Protein AF-A0A2E7L8L7-F1 (afdb_monomer)

Foldseek 3Di:
DWDWDWEQDPPPRDIDIDTHDDDPDQKDWDWDQDPPPRFIWTKIWGADPVRDIDIYTDTPDDDDDDPPDDPPPPDDD

Sequence (77 aa):
MSEDVVFLCDNCGEENLLAIRQSGDSIVEFWEDCPFCSATNLVHVERDEDDNSEVWCESSFRDGLHPLATVRNPTGN

Solvent-accessible surface area (backbone atoms only — not comparable to full-atom values): 5029 Å² total; per-residue (Å²): 109,73,46,82,45,61,36,53,40,70,82,80,67,50,80,43,83,42,78,44,68,70,60,97,58,54,63,50,76,48,80,45,67,39,92,86,76,68,49,44,27,43,35,41,38,38,48,49,99,86,73,50,74,50,56,46,48,47,60,56,78,92,69,97,59,81,76,90,66,70,88,79,76,92,78,91,128

Mean predicted aligned error: 9.32 Å

Structure (mmCIF, N/CA/C/O backbone):
data_AF-A0A2E7L8L7-F1
#
_entry.id   AF-A0A2E7L8L7-F1
#
loop_
_atom_site.group_PDB
_atom_site.id
_atom_site.type_symbol
_atom_site.label_atom_id
_atom_site.label_alt_id
_atom_site.label_comp_id
_atom_site.label_asym_id
_atom_site.label_entity_id
_atom_site.label_seq_id
_atom_site.pdbx_PDB_ins_code
_atom_site.Cartn_x
_atom_site.Cartn_y
_atom_site.Cartn_z
_atom_site.occupancy
_atom_site.B_iso_or_equiv
_atom_site.auth_seq_id
_atom_site.auth_comp_id
_atom_site.auth_asym_id
_atom_site.auth_atom_id
_atom_site.pdbx_PDB_model_num
ATOM 1 N N . MET A 1 1 ? 17.825 10.147 -6.093 1.00 69.31 1 MET A N 1
ATOM 2 C CA . MET A 1 1 ? 17.191 11.041 -5.097 1.00 69.31 1 MET A CA 1
ATOM 3 C C . MET A 1 1 ? 16.093 10.243 -4.389 1.00 69.31 1 MET A C 1
ATOM 5 O O . MET A 1 1 ? 15.940 9.070 -4.720 1.00 69.31 1 MET A O 1
ATOM 9 N N . SER A 1 2 ? 15.429 10.778 -3.364 1.00 78.69 2 SER A N 1
ATOM 10 C CA . SER A 1 2 ? 14.215 10.163 -2.800 1.00 78.69 2 SER A CA 1
ATOM 11 C C . SER A 1 2 ? 12.994 10.862 -3.378 1.00 78.69 2 SER A C 1
ATOM 13 O O . SER A 1 2 ? 13.051 12.068 -3.606 1.00 78.69 2 SER A O 1
ATOM 15 N N . GLU A 1 3 ? 11.938 10.104 -3.604 1.00 84.00 3 GLU A N 1
ATOM 16 C CA . GLU A 1 3 ? 10.671 10.557 -4.163 1.00 84.00 3 GLU A CA 1
ATOM 17 C C . GLU A 1 3 ? 9.578 10.292 -3.134 1.00 84.00 3 GLU A C 1
ATOM 19 O O . GLU A 1 3 ? 9.587 9.256 -2.464 1.00 84.00 3 GLU A O 1
ATOM 24 N N . ASP A 1 4 ? 8.694 11.262 -2.952 1.00 89.25 4 ASP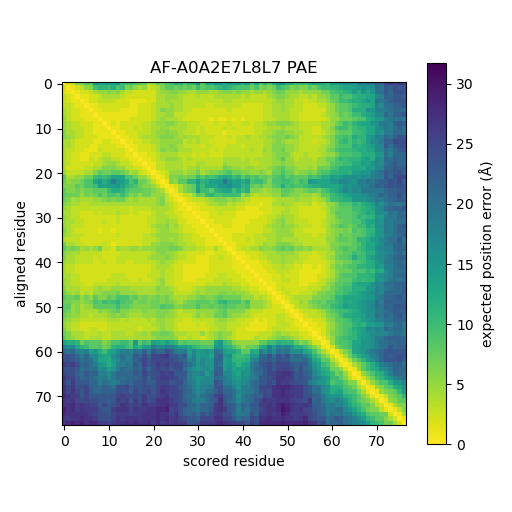 A N 1
ATOM 25 C CA . ASP A 1 4 ? 7.504 11.113 -2.132 1.00 89.25 4 ASP A CA 1
ATOM 26 C C . ASP A 1 4 ? 6.385 10.463 -2.945 1.00 89.25 4 ASP A C 1
ATOM 28 O O . ASP A 1 4 ? 6.040 10.906 -4.035 1.00 89.25 4 ASP A O 1
ATOM 32 N N . VAL A 1 5 ? 5.822 9.391 -2.397 1.00 87.94 5 VAL A N 1
ATOM 33 C CA . VAL A 1 5 ? 4.683 8.677 -2.969 1.00 87.94 5 VAL A CA 1
ATOM 34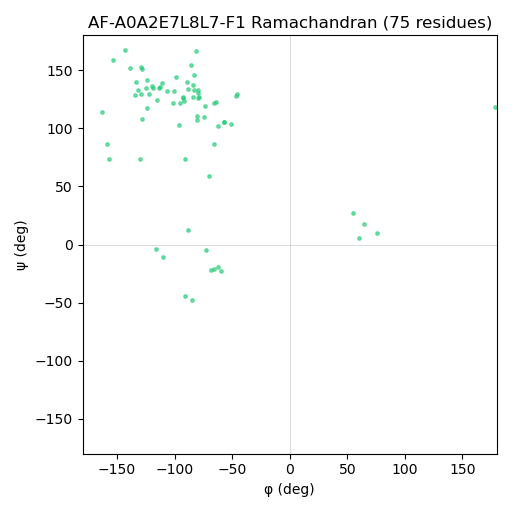 C C . VAL A 1 5 ? 3.608 8.485 -1.918 1.00 87.94 5 VAL A C 1
ATOM 36 O O . VAL A 1 5 ? 3.892 8.431 -0.719 1.00 87.94 5 VAL A O 1
ATOM 39 N N . VAL A 1 6 ? 2.363 8.379 -2.368 1.00 91.44 6 VAL A N 1
ATOM 40 C CA . VAL A 1 6 ? 1.210 8.153 -1.498 1.00 91.44 6 VAL A CA 1
ATOM 41 C C . VAL A 1 6 ? 0.560 6.836 -1.882 1.00 91.44 6 VAL A C 1
ATOM 43 O O . VAL A 1 6 ? 0.346 6.577 -3.063 1.00 91.44 6 VAL A O 1
ATOM 46 N N . PHE A 1 7 ? 0.226 6.021 -0.887 1.00 90.56 7 PHE A N 1
ATOM 47 C CA . PHE A 1 7 ? -0.589 4.827 -1.085 1.00 90.56 7 PHE A CA 1
ATOM 48 C C . PHE A 1 7 ? -1.768 4.811 -0.108 1.00 90.56 7 PHE A C 1
ATOM 50 O O . PHE A 1 7 ? -1.694 5.347 1.000 1.00 90.56 7 PHE A O 1
ATOM 57 N N . LEU A 1 8 ? -2.867 4.186 -0.524 1.00 93.06 8 LEU A N 1
ATOM 58 C CA . LEU A 1 8 ? -4.047 3.963 0.308 1.00 93.06 8 LEU A CA 1
ATOM 59 C C . LEU A 1 8 ? -3.929 2.607 0.989 1.00 93.06 8 LEU A C 1
ATOM 61 O O . LEU A 1 8 ? -3.815 1.600 0.300 1.00 93.06 8 LEU A O 1
ATOM 65 N N . CYS A 1 9 ? -3.991 2.560 2.319 1.00 90.56 9 CYS A N 1
ATOM 66 C CA . CYS A 1 9 ? -3.970 1.288 3.034 1.00 90.56 9 CYS A CA 1
ATOM 67 C C . CYS A 1 9 ? -5.232 0.476 2.716 1.00 90.56 9 CYS A C 1
ATOM 69 O O . CYS A 1 9 ? -6.342 0.904 3.027 1.00 90.56 9 CYS A O 1
ATOM 71 N N . ASP A 1 10 ? -5.058 -0.735 2.191 1.00 89.25 10 ASP A N 1
ATOM 72 C CA . ASP A 1 10 ? -6.162 -1.630 1.822 1.00 89.25 10 ASP A CA 1
ATOM 73 C C . ASP A 1 10 ? -6.987 -2.104 3.043 1.00 89.25 10 ASP A C 1
ATOM 75 O O . ASP A 1 10 ? -8.161 -2.447 2.928 1.00 89.25 10 ASP A O 1
ATOM 79 N N . ASN A 1 11 ? -6.417 -2.043 4.255 1.00 87.69 11 ASN A N 1
ATOM 80 C CA . ASN A 1 11 ? -7.114 -2.431 5.484 1.00 87.69 11 ASN A CA 1
ATOM 81 C C . ASN A 1 11 ? -7.973 -1.308 6.102 1.00 87.69 11 ASN A C 1
ATOM 83 O O . ASN A 1 11 ? -9.102 -1.565 6.515 1.00 87.69 11 ASN A O 1
ATOM 87 N N . CYS A 1 12 ? -7.445 -0.085 6.248 1.00 91.88 12 CYS A N 1
ATOM 88 C CA . CYS A 1 12 ? -8.169 1.010 6.919 1.00 91.88 12 CYS A CA 1
ATOM 89 C C . CYS A 1 12 ? -8.633 2.137 5.992 1.00 91.88 12 CYS A C 1
ATOM 91 O O . CYS A 1 12 ? -9.417 2.972 6.431 1.00 91.88 12 CYS A O 1
ATOM 93 N N . GLY A 1 13 ? -8.175 2.161 4.739 1.00 91.06 13 GLY A N 1
ATOM 94 C CA . GLY A 1 13 ? -8.518 3.187 3.755 1.00 91.06 13 GLY A CA 1
ATOM 95 C C . GLY A 1 13 ? -7.818 4.534 3.953 1.00 91.06 13 GLY A C 1
ATOM 96 O O . GLY A 1 13 ? -8.188 5.497 3.292 1.00 91.06 13 GLY A O 1
ATOM 97 N N . GLU A 1 14 ? -6.831 4.621 4.849 1.00 93.38 14 GLU A N 1
ATOM 98 C CA . GLU A 1 14 ? -6.087 5.863 5.104 1.00 93.38 14 GLU A CA 1
ATOM 99 C C . GLU A 1 14 ? -4.958 6.051 4.081 1.00 93.38 14 GLU A C 1
ATOM 101 O O . GLU A 1 14 ? -4.307 5.084 3.674 1.00 93.38 14 GLU A O 1
ATOM 106 N N . GLU A 1 15 ? -4.692 7.305 3.720 1.00 92.75 15 GLU A N 1
ATOM 107 C CA . GLU A 1 15 ? -3.571 7.707 2.866 1.00 92.75 15 GLU A CA 1
ATOM 108 C C . GLU A 1 15 ? -2.268 7.768 3.673 1.00 92.75 15 GLU A C 1
ATOM 110 O O . GLU A 1 15 ? -2.199 8.401 4.728 1.00 92.75 15 GLU A O 1
ATOM 115 N N . ASN A 1 16 ? -1.214 7.133 3.163 1.00 89.75 16 ASN A N 1
ATOM 116 C CA . ASN A 1 16 ? 0.098 7.092 3.801 1.00 89.75 16 ASN A CA 1
ATOM 117 C C . ASN A 1 16 ? 1.158 7.652 2.851 1.00 89.75 16 ASN A C 1
ATOM 119 O O . ASN A 1 16 ? 1.241 7.244 1.694 1.00 89.75 16 ASN A O 1
ATOM 123 N N . LEU A 1 17 ? 1.962 8.593 3.355 1.00 92.19 17 LEU A N 1
ATOM 124 C CA . LEU A 1 17 ? 3.062 9.221 2.625 1.00 92.19 17 LEU A CA 1
ATOM 125 C C . LEU A 1 17 ? 4.364 8.458 2.885 1.00 92.19 17 LEU A C 1
ATOM 127 O O . LEU A 1 17 ? 4.787 8.323 4.035 1.00 92.19 17 LEU A O 1
ATOM 131 N N . LEU A 1 18 ? 5.034 8.036 1.817 1.00 87.44 18 LEU A N 1
ATOM 132 C CA . LEU A 1 18 ? 6.295 7.310 1.861 1.00 87.44 18 LEU A CA 1
ATOM 133 C C . LEU A 1 18 ? 7.380 8.001 1.055 1.00 87.44 18 LEU A C 1
ATOM 135 O O . LEU A 1 18 ? 7.144 8.502 -0.036 1.00 87.44 18 LEU A O 1
ATOM 139 N N . ALA A 1 19 ? 8.599 7.971 1.587 1.00 87.69 19 ALA A N 1
ATOM 140 C CA . ALA A 1 19 ? 9.788 8.375 0.856 1.00 87.69 19 ALA A CA 1
ATOM 141 C C . ALA A 1 19 ? 10.452 7.131 0.263 1.00 87.69 19 ALA A C 1
ATOM 143 O O . ALA A 1 19 ? 11.142 6.388 0.967 1.00 87.69 19 ALA A O 1
ATOM 144 N N . ILE A 1 20 ? 10.264 6.911 -1.033 1.00 82.19 20 ILE A N 1
ATOM 145 C CA . ILE A 1 20 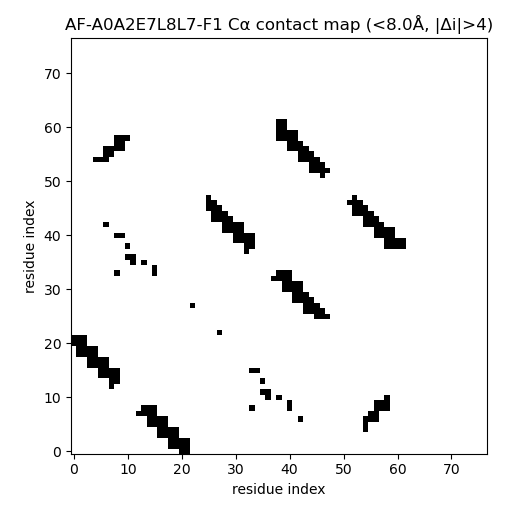? 10.917 5.823 -1.754 1.00 82.19 20 ILE A CA 1
ATOM 146 C C . ILE A 1 20 ? 12.254 6.299 -2.305 1.00 82.19 20 ILE A C 1
ATOM 148 O O . ILE A 1 20 ? 12.424 7.427 -2.774 1.00 82.19 20 ILE A O 1
ATOM 152 N N . ARG A 1 21 ? 13.264 5.436 -2.231 1.00 78.56 21 ARG A N 1
ATOM 153 C CA . ARG A 1 21 ? 14.523 5.699 -2.920 1.00 78.56 21 ARG A CA 1
ATOM 154 C C . ARG A 1 21 ? 14.327 5.327 -4.380 1.00 78.56 21 ARG A C 1
ATOM 156 O O . ARG A 1 21 ? 13.880 4.223 -4.657 1.00 78.56 21 ARG A O 1
ATOM 163 N N . GLN A 1 22 ? 14.742 6.205 -5.288 1.00 68.19 22 GLN A N 1
ATOM 164 C CA . GLN A 1 22 ? 14.849 5.848 -6.699 1.00 68.19 22 GLN A CA 1
ATOM 165 C C . GLN A 1 22 ? 15.790 4.639 -6.823 1.00 68.19 22 GLN A C 1
ATOM 167 O O . GLN A 1 22 ? 17.005 4.775 -6.628 1.00 68.19 22 GLN A O 1
ATOM 172 N N . SER A 1 23 ? 15.215 3.462 -7.068 1.00 67.19 23 SER A N 1
ATOM 173 C CA . SER A 1 23 ? 15.956 2.273 -7.481 1.00 67.19 23 SER A CA 1
ATOM 174 C C . SER A 1 23 ? 16.110 2.316 -9.000 1.00 67.19 23 SER A C 1
ATOM 176 O O . SER A 1 23 ? 15.329 2.972 -9.685 1.00 67.19 23 SER A O 1
ATOM 178 N N . GLY A 1 24 ? 17.147 1.671 -9.533 1.00 68.12 24 GLY A N 1
ATOM 179 C CA . GLY A 1 24 ? 17.319 1.549 -10.988 1.00 68.12 24 GLY A CA 1
ATOM 180 C C . GLY A 1 24 ? 16.335 0.565 -11.630 1.00 68.12 24 GLY A C 1
ATOM 181 O O . GLY A 1 24 ? 16.341 0.414 -12.847 1.00 68.12 24 GLY A O 1
ATOM 182 N N . ASP A 1 25 ? 15.536 -0.116 -10.812 1.00 75.94 25 ASP A N 1
ATOM 183 C CA . ASP A 1 25 ? 14.513 -1.068 -11.217 1.00 75.94 25 ASP A CA 1
ATOM 184 C C . ASP A 1 25 ? 13.210 -0.343 -11.571 1.00 75.94 25 ASP A C 1
ATOM 186 O O . ASP A 1 25 ? 12.779 0.558 -10.851 1.00 75.94 25 ASP A O 1
ATOM 190 N N . SER A 1 26 ? 12.570 -0.764 -12.664 1.00 80.44 26 SER A N 1
ATOM 191 C CA . SER A 1 26 ? 11.265 -0.242 -13.096 1.00 80.44 26 SER A CA 1
ATOM 192 C C . SER A 1 26 ? 10.126 -0.635 -12.158 1.00 80.44 26 SER A C 1
ATOM 194 O O . SER A 1 26 ? 9.091 0.016 -12.154 1.00 80.44 26 SER A O 1
ATOM 196 N N . ILE A 1 27 ? 10.303 -1.705 -11.380 1.00 83.31 27 ILE A N 1
ATOM 197 C CA . ILE A 1 27 ? 9.308 -2.215 -10.438 1.00 83.31 27 ILE A CA 1
ATOM 198 C C . ILE A 1 27 ? 10.021 -2.512 -9.124 1.00 83.31 27 ILE A C 1
ATOM 200 O O . ILE A 1 27 ? 11.040 -3.207 -9.103 1.00 83.31 27 ILE A O 1
ATOM 204 N N . VAL A 1 28 ? 9.484 -1.987 -8.027 1.00 87.94 28 VAL A N 1
ATOM 205 C CA . VAL A 1 28 ? 10.003 -2.188 -6.675 1.00 87.94 28 VAL A CA 1
ATOM 206 C C . VAL A 1 28 ? 8.854 -2.564 -5.753 1.00 87.94 28 VAL A C 1
ATOM 208 O O . VAL A 1 28 ? 7.820 -1.904 -5.727 1.00 87.94 28 VAL A O 1
ATOM 211 N N . GLU A 1 29 ? 9.061 -3.607 -4.956 1.00 89.81 29 GLU A N 1
ATOM 212 C CA . GLU A 1 29 ? 8.080 -4.102 -3.993 1.00 89.81 29 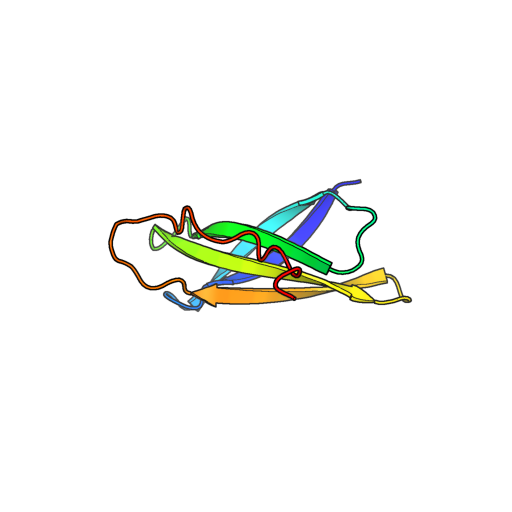GLU A CA 1
ATOM 213 C C . GLU A 1 29 ? 8.712 -4.141 -2.604 1.00 89.81 29 GLU A C 1
ATOM 215 O O . GLU A 1 29 ? 9.847 -4.601 -2.433 1.00 89.81 29 GLU A O 1
ATOM 220 N N . PHE A 1 30 ? 7.992 -3.656 -1.597 1.00 87.06 30 PHE A N 1
ATOM 221 C CA . PHE A 1 30 ? 8.458 -3.695 -0.215 1.00 87.06 30 PHE A CA 1
ATOM 222 C C . PHE A 1 30 ? 7.296 -3.705 0.775 1.00 87.06 30 PHE A C 1
ATOM 224 O O . PHE A 1 30 ? 6.176 -3.312 0.468 1.00 87.06 30 PHE A O 1
ATOM 231 N N . TRP A 1 31 ? 7.582 -4.165 1.989 1.00 90.12 31 TRP A N 1
ATOM 232 C CA . TRP A 1 31 ? 6.613 -4.186 3.078 1.00 90.12 31 TRP A CA 1
ATOM 233 C C . TRP A 1 31 ? 6.648 -2.875 3.855 1.00 90.12 31 TRP A C 1
ATOM 235 O O . TRP A 1 31 ? 7.726 -2.413 4.239 1.00 90.12 31 TRP A O 1
ATOM 245 N N . GLU A 1 32 ? 5.472 -2.319 4.125 1.00 88.44 32 GLU A N 1
ATOM 246 C CA . GLU A 1 32 ? 5.294 -1.153 4.986 1.00 88.44 32 GLU A CA 1
ATOM 247 C C . GLU A 1 32 ? 4.154 -1.383 5.983 1.00 88.44 32 GLU A C 1
ATOM 249 O O . GLU A 1 32 ? 3.130 -1.979 5.646 1.00 88.44 32 GLU A O 1
ATOM 254 N N . ASP A 1 33 ? 4.350 -0.936 7.224 1.00 89.62 33 ASP A N 1
ATOM 255 C CA . ASP A 1 33 ? 3.332 -0.985 8.270 1.00 89.62 33 ASP A CA 1
ATOM 256 C C . ASP A 1 33 ? 2.545 0.323 8.378 1.00 89.62 33 ASP A C 1
ATOM 258 O O . ASP A 1 33 ? 3.104 1.372 8.715 1.00 89.62 33 ASP A O 1
ATOM 262 N N . CYS A 1 34 ? 1.221 0.238 8.209 1.00 89.31 34 CYS A N 1
ATOM 263 C CA . CYS A 1 34 ? 0.373 1.419 8.253 1.00 89.31 34 CYS A CA 1
ATOM 264 C C . CYS A 1 34 ? 0.419 2.061 9.659 1.00 89.31 34 CYS A C 1
ATOM 266 O O . CYS A 1 34 ? 0.016 1.413 10.636 1.00 89.31 34 CYS A O 1
ATOM 268 N N . PRO A 1 35 ? 0.809 3.343 9.799 1.00 89.06 35 PRO A N 1
ATOM 269 C CA . PRO A 1 35 ? 0.904 4.031 11.088 1.00 89.06 35 PRO A CA 1
ATOM 270 C C . PRO A 1 35 ? -0.435 4.163 11.829 1.00 89.06 35 PRO A C 1
ATOM 272 O O . PRO A 1 35 ? -0.438 4.376 13.042 1.00 89.06 35 PRO A O 1
ATOM 275 N N . PHE A 1 36 ? -1.567 4.026 11.132 1.00 90.88 36 PHE A N 1
ATOM 276 C CA . PHE A 1 36 ? -2.902 4.176 11.717 1.00 90.88 36 PHE A CA 1
ATOM 277 C C . PHE A 1 36 ? -3.491 2.866 12.246 1.00 90.88 36 PHE A C 1
ATOM 279 O O . PHE A 1 36 ? -4.060 2.841 13.337 1.00 90.88 36 PHE A O 1
ATOM 286 N N . CYS A 1 37 ? -3.381 1.770 11.487 1.00 90.06 37 CYS A N 1
ATOM 287 C CA . CYS A 1 37 ? -4.018 0.490 11.831 1.00 90.06 37 CYS A CA 1
ATOM 288 C C . CYS A 1 37 ? -3.038 -0.660 12.104 1.00 90.06 37 CYS A C 1
ATOM 290 O O . CYS A 1 37 ? -3.472 -1.763 12.472 1.00 90.06 37 CYS A O 1
ATOM 292 N N . SER A 1 38 ? -1.738 -0.404 11.925 1.00 87.00 38 SER A N 1
ATOM 293 C CA . SER A 1 38 ? -0.645 -1.370 12.076 1.00 87.00 38 SER A CA 1
ATOM 294 C C . SER A 1 38 ? -0.827 -2.629 11.224 1.00 87.00 38 SER A C 1
ATOM 296 O O . SER A 1 38 ? -0.393 -3.711 11.611 1.00 87.00 38 SER A O 1
ATOM 298 N N . ALA A 1 39 ? -1.540 -2.514 10.101 1.00 87.50 39 ALA A N 1
ATOM 299 C CA . ALA A 1 39 ? -1.588 -3.561 9.093 1.00 87.50 39 ALA A CA 1
ATOM 300 C C . ALA A 1 39 ? -0.369 -3.420 8.183 1.00 87.50 39 ALA A C 1
ATOM 302 O O . ALA A 1 39 ? -0.081 -2.316 7.716 1.00 87.50 39 ALA A O 1
ATOM 303 N N . THR A 1 40 ? 0.308 -4.534 7.931 1.00 87.56 40 THR A N 1
ATOM 304 C CA . THR A 1 40 ? 1.400 -4.596 6.966 1.00 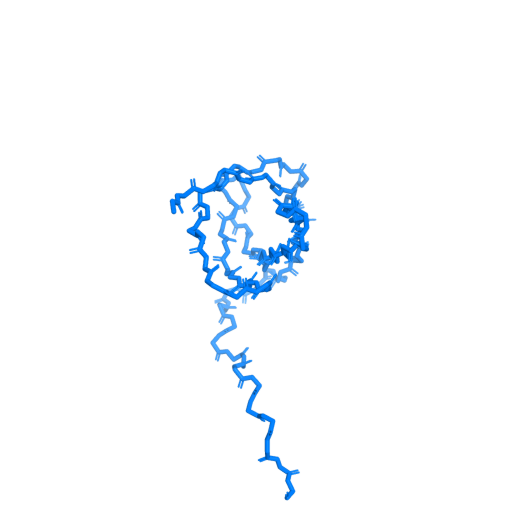87.56 40 THR A CA 1
ATOM 305 C C . THR A 1 40 ? 0.814 -4.687 5.558 1.00 87.56 40 THR A C 1
ATOM 307 O O . THR A 1 40 ? -0.011 -5.560 5.268 1.00 87.56 40 THR A O 1
ATOM 310 N N . ASN A 1 41 ? 1.237 -3.778 4.688 1.00 88.38 41 ASN A N 1
ATOM 311 C CA . ASN A 1 41 ? 0.856 -3.720 3.285 1.00 88.38 41 ASN A CA 1
ATOM 312 C C . ASN A 1 41 ? 2.073 -4.078 2.428 1.00 88.38 41 ASN A C 1
ATOM 314 O O . ASN A 1 41 ? 3.192 -3.641 2.717 1.00 88.38 41 ASN A O 1
ATOM 318 N N . LEU A 1 42 ? 1.856 -4.865 1.375 1.00 91.06 42 LEU A N 1
ATOM 319 C CA . LEU A 1 42 ? 2.827 -4.994 0.295 1.00 91.06 42 LEU A CA 1
ATOM 320 C C . LEU A 1 42 ? 2.638 -3.786 -0.612 1.00 91.06 42 LEU A C 1
ATOM 322 O O . LEU A 1 42 ? 1.597 -3.666 -1.250 1.00 91.06 42 LEU A O 1
ATOM 326 N N . VAL A 1 43 ? 3.602 -2.873 -0.624 1.00 90.19 43 VAL A N 1
ATOM 327 C CA . VAL A 1 43 ? 3.577 -1.681 -1.471 1.00 90.19 43 VAL A CA 1
ATOM 328 C C . VAL A 1 43 ? 4.301 -2.001 -2.770 1.00 90.19 43 VAL A C 1
ATOM 330 O O . VAL A 1 43 ? 5.453 -2.442 -2.750 1.00 90.19 43 VAL A O 1
ATOM 333 N N . HIS A 1 44 ? 3.626 -1.756 -3.887 1.00 91.06 44 HIS A N 1
ATOM 334 C CA . HIS A 1 44 ? 4.162 -1.878 -5.233 1.00 91.06 44 HIS A CA 1
ATOM 335 C C . HIS A 1 44 ? 4.38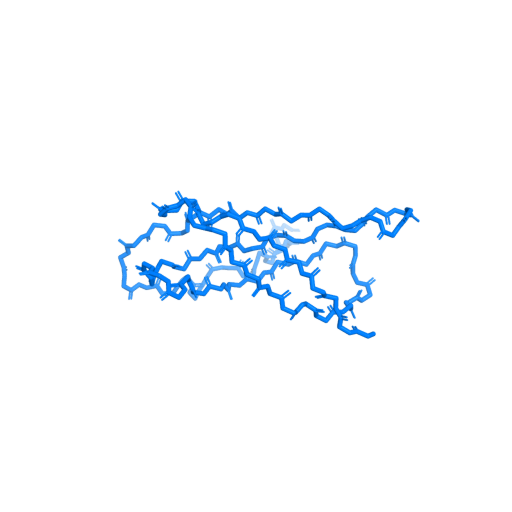5 -0.481 -5.795 1.00 91.06 44 HIS A C 1
ATOM 337 O O . HIS A 1 44 ? 3.505 0.377 -5.712 1.00 91.06 44 HIS A O 1
ATOM 343 N N . VAL A 1 45 ? 5.566 -0.269 -6.360 1.00 89.50 45 VAL A N 1
ATOM 344 C CA . VAL A 1 45 ? 5.936 0.951 -7.065 1.00 89.50 45 VAL A CA 1
ATOM 345 C C . VAL A 1 45 ? 6.371 0.551 -8.461 1.00 89.50 45 VAL A C 1
ATOM 347 O O . VAL A 1 45 ? 7.369 -0.154 -8.614 1.00 89.50 45 VAL A O 1
ATOM 350 N N . GLU A 1 46 ? 5.647 1.019 -9.465 1.00 89.75 46 GLU A N 1
ATOM 351 C CA . GLU A 1 46 ? 6.019 0.871 -10.868 1.00 89.75 46 GLU A CA 1
ATOM 352 C C . GLU A 1 46 ? 6.362 2.238 -11.448 1.00 89.75 46 GLU A C 1
ATOM 354 O O . GLU A 1 46 ? 5.669 3.221 -11.193 1.00 89.75 46 GLU A O 1
ATOM 359 N N . ARG A 1 47 ? 7.459 2.303 -12.202 1.00 85.81 47 ARG A N 1
ATOM 360 C CA . ARG A 1 47 ? 7.899 3.499 -12.912 1.00 85.81 47 ARG A CA 1
ATOM 361 C C . ARG A 1 47 ? 7.855 3.261 -14.411 1.00 85.81 47 ARG A C 1
ATOM 363 O O . ARG A 1 47 ? 8.524 2.360 -14.921 1.00 85.81 47 ARG A O 1
ATOM 370 N N . ASP A 1 48 ? 7.128 4.132 -15.094 1.00 83.38 48 ASP A N 1
ATOM 371 C CA . ASP A 1 48 ? 7.034 4.158 -16.549 1.00 83.38 48 ASP A CA 1
ATOM 372 C C . ASP A 1 48 ? 8.235 4.877 -17.204 1.00 83.38 48 ASP A C 1
ATOM 374 O O . ASP A 1 48 ? 9.018 5.574 -16.550 1.00 83.38 48 ASP A O 1
ATOM 378 N N . GLU A 1 49 ? 8.383 4.720 -18.521 1.00 82.62 49 GLU A N 1
ATOM 379 C CA . GLU A 1 49 ? 9.408 5.380 -19.340 1.00 82.62 49 GLU A CA 1
ATOM 380 C C . GLU A 1 49 ? 9.323 6.921 -19.307 1.00 82.62 49 GLU A C 1
ATOM 382 O O . GLU A 1 49 ? 10.330 7.588 -19.555 1.00 82.62 49 GLU A O 1
ATOM 387 N N . ASP A 1 50 ? 8.158 7.488 -18.976 1.00 82.88 50 ASP A N 1
ATOM 388 C CA . ASP A 1 50 ? 7.938 8.936 -18.816 1.00 82.88 50 ASP A CA 1
ATOM 389 C C . ASP A 1 50 ? 8.230 9.453 -17.385 1.00 82.88 50 ASP A C 1
ATOM 391 O O . ASP A 1 50 ? 7.897 10.586 -17.052 1.00 82.88 50 ASP A O 1
ATOM 395 N N . ASP A 1 51 ? 8.872 8.644 -16.530 1.00 74.75 51 ASP A N 1
ATOM 396 C CA . ASP A 1 51 ? 9.187 8.962 -15.119 1.00 74.75 51 ASP A CA 1
ATOM 397 C C . ASP A 1 51 ? 7.938 9.135 -14.227 1.00 74.75 51 ASP A C 1
ATOM 399 O O . ASP A 1 51 ? 8.016 9.656 -13.115 1.00 74.75 51 ASP A O 1
ATOM 403 N N . ASN A 1 52 ? 6.778 8.652 -14.684 1.00 82.31 52 ASN A N 1
ATOM 404 C CA . ASN A 1 52 ? 5.572 8.569 -13.864 1.00 82.31 52 ASN A CA 1
ATOM 405 C C . A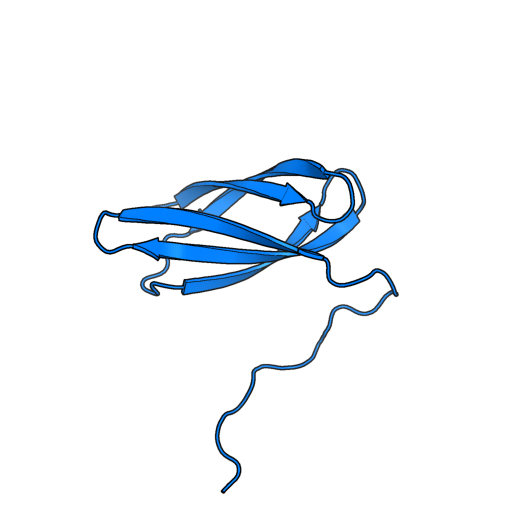SN A 1 52 ? 5.656 7.344 -12.945 1.00 82.31 52 ASN A C 1
ATOM 407 O O . ASN A 1 52 ? 5.875 6.228 -13.419 1.00 82.31 52 ASN A O 1
ATOM 411 N N . SER A 1 53 ? 5.466 7.560 -11.642 1.00 83.94 53 SER A N 1
ATOM 412 C CA . SER A 1 53 ? 5.413 6.492 -10.641 1.00 83.94 53 SER A CA 1
ATOM 413 C C . SER A 1 53 ? 3.964 6.189 -10.262 1.00 83.94 53 SER A C 1
ATOM 415 O O . SER A 1 53 ? 3.251 7.059 -9.758 1.00 83.94 53 SER A O 1
ATOM 417 N N . GLU A 1 54 ? 3.541 4.946 -10.459 1.00 89.19 54 GLU A N 1
ATOM 418 C CA . GLU A 1 54 ? 2.266 4.423 -9.973 1.00 89.19 54 GLU A CA 1
ATOM 419 C C . GLU A 1 54 ? 2.503 3.598 -8.707 1.00 89.19 54 GLU A C 1
ATOM 421 O O . GLU A 1 54 ? 3.413 2.767 -8.650 1.00 89.19 54 GLU A O 1
ATOM 426 N N . VAL A 1 55 ? 1.695 3.846 -7.670 1.00 89.94 55 VAL A N 1
ATOM 427 C CA . VAL A 1 55 ? 1.828 3.177 -6.371 1.00 89.94 55 VAL A CA 1
ATOM 428 C C . VAL A 1 55 ? 0.496 2.602 -5.923 1.00 89.94 55 VAL A C 1
ATOM 430 O O . VAL A 1 55 ? -0.523 3.291 -5.891 1.00 89.94 55 VAL A O 1
ATOM 433 N N . TRP A 1 56 ? 0.515 1.332 -5.538 1.00 90.75 56 TRP A N 1
ATOM 434 C CA . TRP A 1 56 ? -0.629 0.633 -4.963 1.00 90.75 56 TRP A CA 1
ATOM 435 C C . TRP A 1 56 ? -0.163 -0.332 -3.881 1.00 90.75 56 TRP A C 1
ATOM 437 O O . TRP A 1 56 ? 1.031 -0.605 -3.741 1.00 90.75 56 TRP A O 1
ATOM 447 N N . CYS A 1 57 ? -1.099 -0.844 -3.086 1.00 89.12 57 CYS A N 1
ATOM 448 C CA . CYS A 1 57 ? -0.762 -1.836 -2.081 1.00 89.12 57 CYS A CA 1
ATOM 449 C C . CYS A 1 57 ? -1.793 -2.953 -1.987 1.00 89.12 57 CYS A C 1
ATOM 451 O O . CYS A 1 57 ? -2.977 -2.732 -2.235 1.00 89.12 57 CYS A O 1
ATOM 453 N N . GLU A 1 58 ? -1.332 -4.124 -1.565 1.00 88.19 58 GLU A N 1
ATOM 454 C CA . GLU A 1 58 ? -2.178 -5.255 -1.200 1.00 88.19 58 GLU A CA 1
ATOM 455 C C . GLU A 1 58 ? -2.032 -5.528 0.302 1.00 88.19 58 GLU A C 1
ATOM 457 O O . GLU A 1 58 ? -0.919 -5.544 0.846 1.00 88.19 58 GLU A O 1
ATOM 462 N N . SER A 1 59 ? -3.149 -5.743 1.005 1.00 78.06 59 SER A N 1
ATOM 463 C CA . SER A 1 59 ? -3.089 -6.115 2.418 1.00 78.06 59 SER A CA 1
ATOM 464 C C . SER A 1 59 ? -2.619 -7.565 2.567 1.00 78.06 59 SER A C 1
ATOM 466 O O . SER A 1 59 ? -3.276 -8.514 2.133 1.00 78.06 59 SER A O 1
ATOM 468 N N . SER A 1 60 ? -1.491 -7.779 3.251 1.00 66.00 60 SER A N 1
ATOM 469 C CA . SER A 1 60 ? -1.188 -9.110 3.778 1.00 66.00 60 SER A CA 1
ATOM 470 C C . SER A 1 60 ? -1.969 -9.280 5.069 1.00 66.00 60 SER A C 1
ATOM 472 O O . SER A 1 60 ? -1.693 -8.636 6.080 1.00 66.00 60 SER A O 1
ATOM 474 N N . PHE A 1 61 ? -3.011 -10.093 5.004 1.00 48.56 61 PHE A N 1
ATOM 475 C CA . PHE A 1 61 ? -3.939 -10.330 6.097 1.00 48.56 61 PHE A CA 1
ATOM 476 C C . PHE A 1 61 ? -3.238 -10.571 7.451 1.00 48.56 61 PHE A C 1
ATOM 478 O O . PHE A 1 61 ? -2.344 -11.408 7.582 1.00 48.56 61 PHE A O 1
ATOM 485 N N . ARG A 1 62 ? -3.706 -9.828 8.461 1.00 52.28 62 ARG A N 1
ATOM 486 C CA . ARG A 1 62 ? -3.352 -9.897 9.885 1.00 52.28 62 ARG A CA 1
ATOM 487 C C . ARG A 1 62 ? -3.454 -11.324 10.445 1.00 52.28 62 ARG A C 1
ATOM 489 O O . ARG A 1 62 ? -4.546 -11.750 10.805 1.00 52.28 62 ARG A O 1
ATOM 496 N N . ASP A 1 63 ? -2.322 -11.997 10.634 1.00 48.06 63 ASP A N 1
ATOM 497 C CA . ASP A 1 63 ? -2.137 -12.974 11.721 1.00 48.06 63 ASP A CA 1
ATOM 498 C C . ASP A 1 63 ? -0.644 -13.160 12.041 1.00 48.06 63 ASP A C 1
ATOM 500 O O . ASP A 1 63 ? -0.023 -14.146 11.664 1.00 48.06 63 ASP A O 1
ATOM 504 N N . GLY A 1 64 ? -0.030 -12.166 12.693 1.00 49.50 64 GLY A N 1
ATOM 505 C CA . GLY A 1 64 ? 1.170 -12.358 13.526 1.00 49.50 64 GLY A CA 1
ATOM 506 C C . GLY A 1 64 ? 2.453 -12.923 12.892 1.00 49.50 64 GLY A C 1
ATOM 507 O O . GLY A 1 64 ? 3.417 -13.154 13.621 1.00 49.50 64 GLY A O 1
ATOM 508 N N . LEU A 1 65 ? 2.513 -13.126 11.580 1.00 47.84 65 LEU A N 1
ATOM 509 C CA . LEU A 1 65 ? 3.685 -13.621 10.873 1.00 47.84 65 LEU A CA 1
ATOM 510 C C . LEU A 1 65 ? 3.959 -12.664 9.715 1.00 47.84 65 LEU A C 1
ATOM 512 O O . LEU A 1 65 ? 3.244 -12.676 8.716 1.00 47.84 65 LEU A O 1
ATOM 516 N N . HIS A 1 66 ? 5.020 -11.857 9.821 1.00 48.59 66 HIS A N 1
ATOM 517 C CA . HIS A 1 66 ? 5.686 -11.376 8.612 1.00 48.59 66 HIS A CA 1
ATOM 518 C C . HIS A 1 66 ? 5.863 -12.598 7.699 1.00 48.59 66 HIS A C 1
ATOM 520 O O . HIS A 1 66 ? 6.400 -13.606 8.182 1.00 48.59 66 HIS A O 1
ATOM 526 N N . PRO A 1 67 ? 5.439 -12.570 6.425 1.00 47.78 67 PRO A N 1
ATOM 527 C CA . PRO A 1 67 ? 5.805 -13.622 5.499 1.00 47.78 67 PRO A CA 1
ATOM 528 C C . PRO A 1 67 ? 7.322 -13.546 5.283 1.00 47.78 67 PRO A C 1
ATOM 530 O O . PRO A 1 67 ? 7.826 -12.936 4.346 1.00 47.78 67 PRO A O 1
ATOM 533 N N . LEU A 1 68 ? 8.085 -14.201 6.158 1.00 48.19 68 LEU A N 1
ATOM 534 C CA . LEU A 1 68 ? 9.438 -14.665 5.874 1.00 48.19 68 LEU A CA 1
ATOM 535 C C . LEU A 1 68 ? 9.346 -15.821 4.861 1.00 48.19 68 LEU A C 1
ATOM 537 O O . LEU A 1 68 ? 9.716 -16.947 5.171 1.00 48.19 68 LEU A O 1
ATOM 541 N N . ALA A 1 69 ? 8.767 -15.577 3.687 1.00 45.09 69 ALA A N 1
ATOM 542 C CA . ALA A 1 69 ? 8.640 -16.499 2.556 1.00 45.09 69 ALA A CA 1
ATOM 543 C C . ALA A 1 69 ? 7.854 -15.743 1.469 1.00 45.09 69 ALA A C 1
ATOM 545 O O . ALA A 1 69 ? 6.731 -15.336 1.716 1.00 45.09 69 ALA A O 1
ATOM 546 N N . THR A 1 70 ? 8.344 -15.458 0.268 1.00 45.31 70 THR A N 1
ATOM 547 C CA . THR A 1 70 ? 9.209 -16.263 -0.587 1.00 45.31 70 THR A CA 1
ATOM 548 C C . THR A 1 70 ? 9.816 -15.328 -1.632 1.00 45.31 70 THR A C 1
ATOM 550 O O . THR A 1 70 ? 9.105 -14.856 -2.514 1.00 45.31 70 THR A O 1
ATOM 553 N N . VAL A 1 71 ? 11.138 -15.118 -1.606 1.00 42.59 71 VAL A N 1
ATOM 554 C CA . VAL A 1 71 ? 11.858 -14.833 -2.855 1.00 42.59 71 VAL A CA 1
ATOM 555 C C . VAL A 1 71 ? 11.562 -16.026 -3.759 1.00 42.59 71 VAL A C 1
ATOM 557 O O . VAL A 1 71 ? 12.030 -17.138 -3.502 1.00 42.59 71 VAL A O 1
ATOM 560 N N . ARG A 1 72 ? 10.692 -15.839 -4.755 1.00 40.66 72 ARG A N 1
ATOM 561 C CA . ARG A 1 72 ? 10.427 -16.853 -5.775 1.00 40.66 72 ARG A CA 1
ATOM 562 C C . ARG A 1 72 ? 11.738 -17.077 -6.515 1.00 40.66 72 ARG A C 1
ATOM 564 O O . ARG A 1 72 ? 12.112 -16.268 -7.347 1.00 40.66 72 ARG A O 1
ATOM 571 N N . ASN A 1 73 ? 12.435 -18.162 -6.197 1.00 39.19 73 ASN A N 1
ATOM 572 C CA . ASN A 1 73 ? 13.513 -18.687 -7.026 1.00 39.19 73 ASN A CA 1
ATOM 573 C C . ASN A 1 73 ? 12.853 -19.354 -8.248 1.00 39.19 73 ASN A C 1
ATOM 575 O O . ASN A 1 73 ? 12.196 -20.386 -8.071 1.00 39.19 73 ASN A O 1
ATOM 579 N N . PRO A 1 74 ? 12.958 -18.809 -9.474 1.00 49.38 74 PRO A N 1
ATOM 580 C CA . PRO A 1 74 ? 12.378 -19.427 -10.651 1.00 49.38 74 PRO A CA 1
ATOM 581 C C . PRO A 1 74 ? 13.432 -20.345 -11.269 1.00 49.38 74 PRO A C 1
ATOM 583 O O . PRO A 1 74 ? 14.063 -20.008 -12.265 1.00 49.38 74 PRO A O 1
ATOM 586 N N . THR A 1 75 ? 13.700 -21.494 -10.654 1.00 49.03 75 THR A N 1
ATOM 587 C CA . THR A 1 75 ? 14.410 -22.582 -11.348 1.00 49.03 75 THR A CA 1
ATOM 588 C C . THR A 1 75 ? 14.130 -23.910 -10.662 1.00 49.03 75 THR A C 1
ATOM 590 O O . THR A 1 75 ? 14.845 -24.364 -9.775 1.00 49.03 75 THR A O 1
ATOM 593 N N . GLY A 1 76 ? 13.027 -24.517 -11.084 1.00 52.22 76 GLY A N 1
ATOM 594 C CA . GLY A 1 76 ? 12.723 -25.922 -10.875 1.00 52.22 76 GLY A CA 1
ATOM 595 C C . GLY A 1 76 ? 12.319 -26.539 -12.206 1.00 52.22 76 GLY A C 1
ATOM 596 O O . GLY A 1 76 ? 11.129 -26.733 -12.432 1.00 52.22 76 GLY A O 1
ATOM 597 N N . ASN A 1 77 ? 13.299 -26.758 -13.087 1.00 41.06 77 ASN A N 1
ATOM 598 C CA . ASN A 1 77 ? 13.408 -27.901 -14.004 1.00 41.06 77 ASN A CA 1
ATOM 599 C C . ASN A 1 77 ? 14.800 -27.895 -14.646 1.00 41.06 77 ASN A C 1
ATOM 601 O O . ASN A 1 77 ? 15.127 -26.871 -15.288 1.00 41.06 77 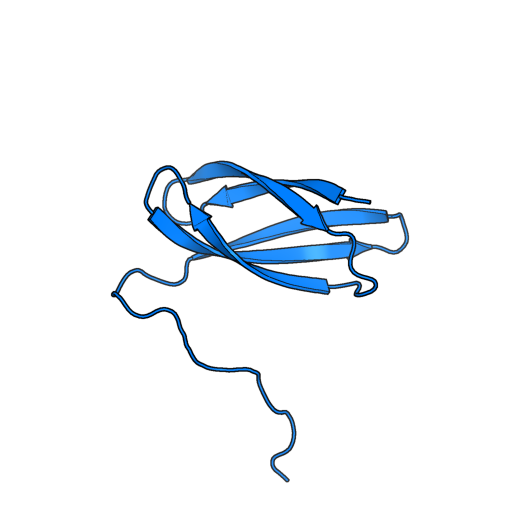ASN A O 1
#

Nearest PDB structures (foldseek):
  2yhh-assembly1_A  T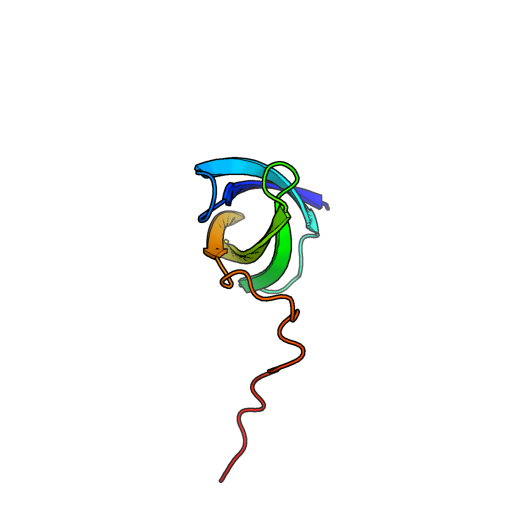M=3.854E-01  e=6.007E-01  Microcystis aeruginosa
  8h37-assembly1_N  TM=3.542E-01  e=8.236E+00  Homo sapiens

Radius of gyration: 13.95 Å; Cα contacts (8 Å, |Δi|>4): 125; chains: 1; bounding box: 26×39×33 Å

pLDDT: mean 77.12, std 17.34, range [39.19, 93.38]

Secondary structure (DSSP, 8-state):
-EEEEEEE-TTT--EEEEEEE--SSSEEEEEEE-TTT--EEEEEEEE-TTSPEEEEEEE---SS-------------